Protein AF-X6NTK0-F1 (afdb_monomer)

Secondary structure (DSSP, 8-state):
-EEEEE--SS-SSGGGSEEEEE--SS--HHHHHHHHHHHHTTTSTTTT-TTSS-------HHHHHHHHH-TT------SHHHHHHHHSTT------------------

Sequence (108 aa):
MVRVFVDDGKRLKKSECEWKDIQLKQLDFEELRHKIKQEFRDTIPNIMDDSLNLRWTLVRFRDAASLLEERGKAGEIHSTESLEEETQDSSDESDSEEQRHRNSWQKA

Mean predicted aligned error: 14.32 Å

Foldseek 3Di:
DDKDWDDPPPDDDSVPTDIDDFDAPDLFPVSVLVRCCVVCCVVDPCVPPPVDPDDDFDADPVCVVVCVVPVDDDDGPDGSVSSVVVVVVDDDPPDDDDDDDDDDDDDD

Structure (mmCIF, N/CA/C/O backbone):
data_AF-X6NTK0-F1
#
_entry.id   AF-X6NTK0-F1
#
loop_
_atom_site.group_PDB
_atom_site.id
_atom_site.type_symbol
_atom_site.label_atom_id
_atom_site.label_alt_id
_atom_site.label_comp_id
_atom_site.label_asym_id
_atom_site.label_entity_id
_atom_site.label_seq_id
_atom_site.pdbx_PDB_ins_code
_atom_site.Cartn_x
_atom_site.Cartn_y
_atom_site.Cartn_z
_atom_site.occupancy
_atom_site.B_iso_or_equiv
_atom_site.auth_seq_id
_atom_site.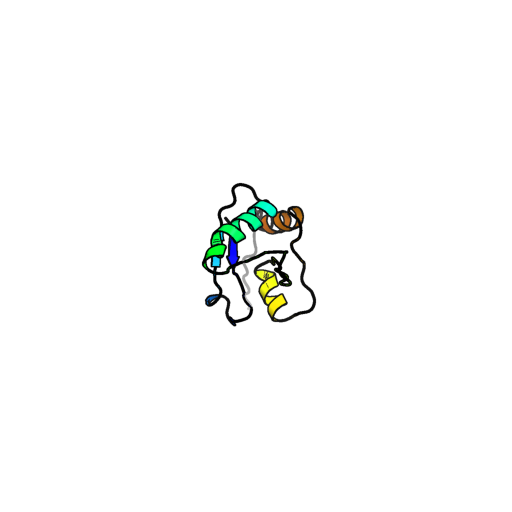auth_comp_id
_atom_site.auth_asym_id
_atom_site.auth_atom_id
_atom_site.pdbx_PDB_model_num
ATOM 1 N N . MET A 1 1 ? -10.593 7.592 2.835 1.00 81.06 1 MET A N 1
ATOM 2 C CA . MET A 1 1 ? -10.406 6.522 1.825 1.00 81.06 1 MET A CA 1
ATOM 3 C C . MET A 1 1 ? -8.980 6.628 1.322 1.00 81.06 1 MET A C 1
ATOM 5 O O . MET A 1 1 ? -8.559 7.744 1.058 1.00 81.06 1 MET A O 1
ATOM 9 N N . VAL A 1 2 ? -8.245 5.521 1.237 1.00 84.69 2 VAL A N 1
ATOM 10 C CA . VAL A 1 2 ? -6.821 5.495 0.865 1.00 84.69 2 VAL A CA 1
ATOM 11 C C . VAL A 1 2 ? -6.629 4.532 -0.301 1.00 84.69 2 VAL A C 1
ATOM 13 O O . VAL A 1 2 ? -7.042 3.379 -0.212 1.00 84.69 2 VAL A O 1
ATOM 16 N N . ARG A 1 3 ? -6.004 4.986 -1.391 1.00 86.69 3 ARG A N 1
ATOM 17 C CA . ARG A 1 3 ? -5.669 4.120 -2.529 1.00 86.69 3 ARG A CA 1
ATOM 18 C C . ARG A 1 3 ? -4.320 3.455 -2.300 1.00 86.69 3 ARG A C 1
ATOM 20 O O . ARG A 1 3 ? -3.308 4.145 -2.208 1.00 86.69 3 ARG A O 1
ATOM 27 N N . VAL A 1 4 ? -4.303 2.128 -2.261 1.00 88.00 4 VAL A N 1
ATOM 28 C CA . VAL A 1 4 ? -3.091 1.330 -2.059 1.00 88.00 4 VAL A CA 1
ATOM 29 C C . VAL A 1 4 ? -2.717 0.643 -3.361 1.00 88.00 4 VAL A C 1
ATOM 31 O O . VAL A 1 4 ? -3.548 -0.029 -3.967 1.00 88.00 4 VAL A O 1
ATOM 34 N N . PHE A 1 5 ? -1.461 0.811 -3.768 1.00 87.62 5 PHE A N 1
ATOM 35 C CA . PHE A 1 5 ? -0.839 0.085 -4.871 1.00 87.62 5 PHE A CA 1
ATOM 36 C C . PHE A 1 5 ? 0.125 -0.939 -4.280 1.00 87.62 5 PHE A C 1
ATOM 38 O O . PHE A 1 5 ? 0.857 -0.614 -3.345 1.00 87.62 5 PHE A O 1
ATOM 45 N N . VAL A 1 6 ? 0.137 -2.152 -4.824 1.00 87.31 6 VAL A N 1
ATOM 46 C CA . VAL A 1 6 ? 1.074 -3.200 -4.422 1.00 87.31 6 VAL A CA 1
ATOM 47 C C . VAL A 1 6 ? 2.031 -3.481 -5.569 1.00 87.31 6 VAL A C 1
ATOM 49 O O . VAL A 1 6 ? 1.614 -3.826 -6.677 1.00 87.31 6 VAL A O 1
ATOM 52 N N . ASP A 1 7 ? 3.318 -3.333 -5.277 1.00 81.75 7 ASP A N 1
ATOM 53 C CA . ASP A 1 7 ? 4.410 -3.712 -6.160 1.00 81.75 7 ASP A CA 1
ATOM 54 C C . ASP A 1 7 ? 5.056 -5.002 -5.638 1.00 81.75 7 ASP A C 1
ATOM 56 O O . ASP A 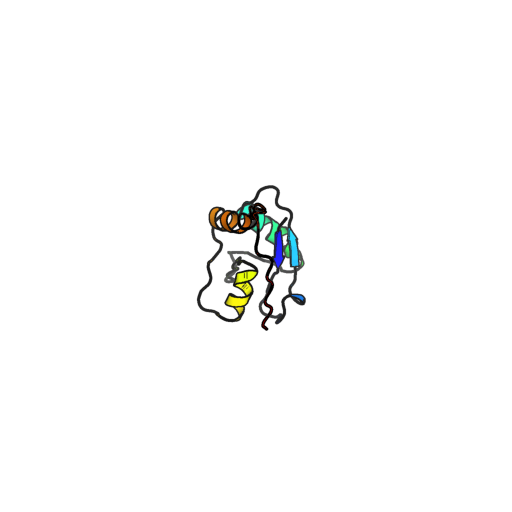1 7 ? 5.547 -5.053 -4.511 1.00 81.75 7 ASP A O 1
ATOM 60 N N . ASP A 1 8 ? 5.013 -6.062 -6.449 1.00 75.88 8 ASP A N 1
ATOM 61 C CA . ASP A 1 8 ? 5.663 -7.347 -6.171 1.00 75.88 8 ASP A CA 1
ATOM 62 C C . ASP A 1 8 ? 7.043 -7.468 -6.846 1.00 75.88 8 ASP A C 1
ATOM 64 O O . ASP A 1 8 ? 7.635 -8.550 -6.870 1.00 75.88 8 ASP A O 1
ATOM 68 N N . GLY A 1 9 ? 7.552 -6.369 -7.416 1.00 73.38 9 GLY A N 1
ATOM 69 C CA . GLY A 1 9 ? 8.838 -6.272 -8.101 1.00 73.38 9 GLY A CA 1
ATOM 70 C C . GLY A 1 9 ? 8.851 -6.872 -9.508 1.00 73.38 9 GLY A C 1
ATOM 71 O O . GLY A 1 9 ? 9.897 -6.874 -10.157 1.00 73.38 9 GLY A O 1
ATOM 72 N N . LYS A 1 10 ? 7.722 -7.402 -9.999 1.00 75.31 10 LYS A N 1
ATOM 73 C CA . LYS A 1 10 ? 7.626 -7.973 -11.355 1.00 75.31 10 LYS A CA 1
ATOM 74 C C . LYS A 1 10 ? 7.137 -6.973 -12.391 1.00 75.31 10 LYS A C 1
ATOM 76 O O . LYS A 1 10 ? 7.316 -7.207 -13.586 1.00 75.31 10 LYS A O 1
ATOM 81 N N . ARG A 1 11 ? 6.460 -5.911 -11.955 1.00 73.62 11 ARG A N 1
ATOM 82 C CA . ARG A 1 11 ? 5.782 -4.954 -12.833 1.00 73.62 11 ARG A CA 1
ATOM 83 C C . ARG A 1 11 ? 6.631 -3.693 -12.947 1.00 73.62 11 ARG A C 1
ATOM 85 O O . ARG A 1 11 ? 7.241 -3.262 -11.978 1.00 73.62 11 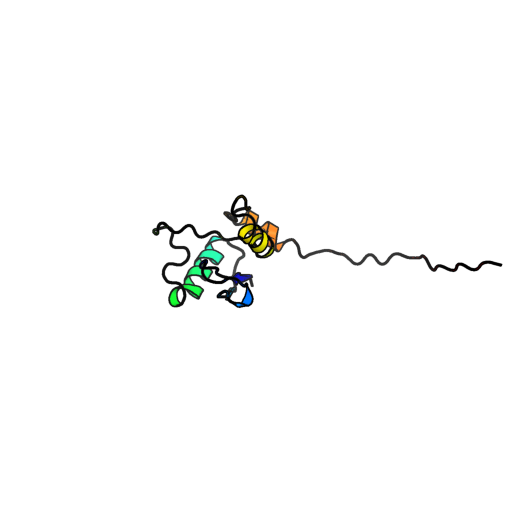ARG A O 1
ATOM 92 N N . LEU A 1 12 ? 6.700 -3.124 -14.150 1.00 68.19 12 LEU A N 1
ATOM 93 C CA . LEU A 1 12 ? 7.563 -1.967 -14.427 1.00 68.19 12 LEU A CA 1
ATOM 94 C C . LEU A 1 12 ? 6.790 -0.647 -14.379 1.00 68.19 12 LEU A C 1
ATOM 96 O O . LEU A 1 12 ? 7.394 0.420 -14.295 1.00 68.19 12 LEU A O 1
ATOM 100 N N . LYS A 1 13 ? 5.455 -0.699 -14.474 1.00 69.56 13 LYS A N 1
ATOM 101 C CA . LYS A 1 13 ? 4.601 0.492 -14.520 1.00 69.56 13 LYS A CA 1
ATOM 102 C C . LYS A 1 13 ? 3.520 0.455 -13.451 1.00 69.56 13 LYS A C 1
ATOM 104 O O . LYS A 1 13 ? 2.884 -0.566 -13.223 1.00 69.56 13 LYS A O 1
ATOM 109 N N . LYS A 1 14 ? 3.189 1.630 -12.913 1.00 67.06 14 LYS A N 1
ATOM 110 C CA . LYS A 1 14 ? 2.087 1.819 -11.954 1.00 67.06 14 LYS A CA 1
ATOM 111 C C . LYS A 1 14 ? 0.744 1.279 -12.450 1.00 67.06 14 LYS A C 1
ATOM 113 O O . LYS A 1 14 ? 0.003 0.690 -11.676 1.00 67.06 14 LYS A O 1
ATOM 118 N N . SER A 1 15 ? 0.410 1.511 -13.721 1.00 72.81 15 SER A N 1
ATOM 119 C CA . SER A 1 15 ? -0.843 1.026 -14.321 1.00 72.81 15 SER A CA 1
ATOM 120 C C . SER A 1 15 ? -0.930 -0.494 -14.350 1.00 72.81 15 SER A C 1
ATOM 122 O O . SER A 1 15 ? -2.012 -1.043 -14.519 1.00 72.81 15 SER A O 1
ATOM 124 N N . GLU A 1 16 ? 0.220 -1.154 -14.241 1.00 75.38 16 GLU A N 1
ATOM 125 C CA . GLU A 1 16 ? 0.305 -2.593 -14.172 1.00 75.38 16 GLU A CA 1
ATOM 126 C C . GLU A 1 16 ? 0.183 -3.065 -12.728 1.00 75.38 16 GLU A C 1
ATOM 128 O O . GLU A 1 16 ? -0.219 -4.193 -12.574 1.00 75.38 16 GLU A O 1
ATOM 133 N N . CYS A 1 17 ? 0.456 -2.280 -11.680 1.00 82.56 17 CYS A N 1
ATOM 134 C CA . CYS A 1 17 ? 0.345 -2.719 -10.279 1.00 82.56 17 CYS A CA 1
ATOM 135 C C . CYS A 1 17 ? -1.089 -3.091 -9.868 1.00 82.56 17 CYS A C 1
ATOM 137 O O . CYS A 1 17 ? -2.055 -2.449 -10.284 1.00 82.56 17 CYS A O 1
ATOM 139 N N . GLU A 1 18 ? -1.220 -4.091 -8.990 1.00 87.31 18 GLU A N 1
ATOM 140 C CA . GLU A 1 18 ? -2.489 -4.346 -8.299 1.00 87.31 18 GLU A CA 1
ATOM 141 C C . GLU A 1 18 ? -2.796 -3.160 -7.388 1.00 87.31 18 GLU A C 1
ATOM 143 O O . GLU A 1 18 ? -1.913 -2.661 -6.686 1.00 87.31 18 GLU A O 1
ATOM 148 N N . TRP A 1 19 ? -4.043 -2.702 -7.376 1.00 89.75 19 TRP A N 1
ATOM 149 C CA . TRP A 1 19 ? -4.440 -1.597 -6.516 1.00 89.75 19 TRP A CA 1
ATOM 150 C C . TRP A 1 19 ? -5.874 -1.740 -6.035 1.00 89.75 19 TRP A C 1
ATOM 152 O O . TRP A 1 19 ? -6.717 -2.338 -6.705 1.00 89.75 19 TRP A O 1
ATOM 162 N N . LYS A 1 20 ? -6.144 -1.169 -4.862 1.00 91.50 20 LYS A N 1
ATOM 163 C CA . LYS A 1 20 ? -7.478 -1.105 -4.266 1.00 91.50 20 LYS A CA 1
ATOM 164 C C . LYS A 1 20 ? -7.664 0.191 -3.491 1.00 91.50 20 LYS A C 1
ATOM 166 O O . LYS A 1 20 ? -6.718 0.726 -2.912 1.00 91.50 20 LYS A O 1
ATOM 171 N N . ASP A 1 21 ? -8.905 0.661 -3.456 1.00 90.75 21 ASP A N 1
ATOM 172 C CA . ASP A 1 21 ? -9.326 1.743 -2.572 1.00 90.75 21 ASP A CA 1
ATOM 173 C C . ASP A 1 21 ? -9.787 1.144 -1.239 1.00 90.75 21 ASP A C 1
ATOM 175 O O . ASP A 1 21 ? -10.748 0.381 -1.182 1.00 90.75 21 ASP A O 1
ATOM 179 N N . ILE A 1 22 ? -9.079 1.478 -0.162 1.00 91.12 22 ILE A N 1
ATOM 180 C CA . ILE A 1 22 ? -9.352 0.997 1.189 1.00 91.12 22 ILE A CA 1
ATOM 181 C C . ILE A 1 22 ? -10.095 2.078 1.967 1.00 91.12 22 ILE A C 1
ATOM 183 O O . ILE A 1 22 ? -9.643 3.220 2.113 1.00 91.12 22 ILE A O 1
ATOM 187 N N . GLN A 1 23 ? -11.253 1.708 2.502 1.00 88.75 23 GLN A N 1
ATOM 188 C CA . GLN A 1 23 ? -12.010 2.562 3.402 1.00 88.75 23 GLN A CA 1
ATOM 189 C C . GLN A 1 23 ? -11.636 2.236 4.849 1.00 88.75 23 GLN A C 1
ATOM 191 O O . GLN A 1 23 ? -11.931 1.151 5.352 1.00 88.75 23 GLN A O 1
ATOM 196 N N . LEU A 1 24 ? -10.969 3.188 5.495 1.00 84.88 24 LEU A N 1
ATOM 197 C CA . LEU A 1 24 ? -10.637 3.132 6.914 1.00 84.88 24 LEU A CA 1
ATOM 198 C C . LEU A 1 24 ? -11.736 3.818 7.718 1.00 84.88 24 LEU A C 1
ATOM 200 O O . LEU A 1 24 ? -12.286 4.829 7.266 1.00 84.88 24 LEU A O 1
ATOM 204 N N . LYS A 1 25 ? -12.063 3.266 8.887 1.00 84.19 25 LYS A N 1
ATOM 205 C CA . LYS A 1 25 ? -12.975 3.918 9.832 1.00 84.19 25 LYS A CA 1
ATOM 206 C C . LYS A 1 25 ? -12.238 4.964 10.658 1.00 84.19 25 LYS A C 1
ATOM 208 O O . LYS A 1 25 ? -12.824 5.999 10.962 1.00 84.19 25 LYS A O 1
ATOM 213 N N . GLN A 1 26 ? -10.980 4.697 10.990 1.00 81.00 26 GLN A N 1
ATOM 214 C CA . GLN A 1 26 ? -10.070 5.612 11.664 1.00 81.00 26 GLN A CA 1
ATOM 215 C C . GLN A 1 26 ? -8.742 5.650 10.907 1.00 81.00 26 GLN A C 1
ATOM 217 O O . GLN A 1 26 ? -8.365 4.694 10.231 1.00 81.00 26 GLN A O 1
ATOM 222 N N . LEU A 1 27 ? -8.045 6.784 10.956 1.00 79.31 27 LEU A N 1
ATOM 223 C CA . LEU A 1 27 ? -6.764 6.930 10.273 1.00 79.31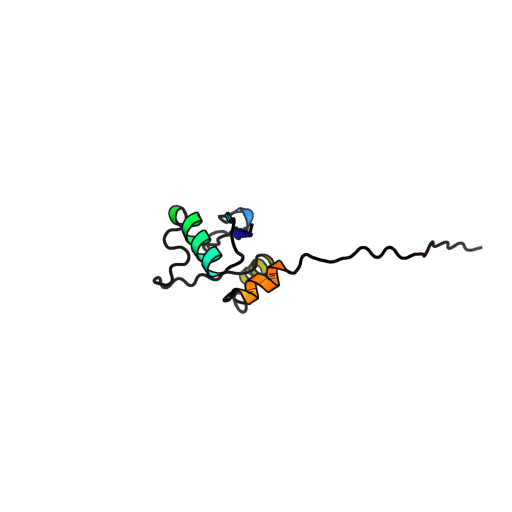 27 LEU A CA 1
ATOM 224 C C . LEU A 1 27 ? -5.644 6.301 11.114 1.00 79.31 27 LEU A C 1
ATOM 226 O O . LEU A 1 27 ? -4.804 6.996 11.666 1.00 79.31 27 LEU A O 1
ATOM 230 N N . ASP A 1 28 ? -5.675 4.979 11.241 1.00 85.75 28 ASP A N 1
ATOM 231 C CA . ASP A 1 28 ? -4.737 4.215 12.056 1.00 85.75 28 ASP A CA 1
ATOM 232 C C . ASP A 1 28 ? -3.878 3.275 11.199 1.00 85.75 28 ASP A C 1
ATOM 234 O O . ASP A 1 28 ? -4.355 2.644 10.247 1.00 85.75 28 ASP A O 1
ATOM 238 N N . PHE A 1 29 ? -2.590 3.184 11.538 1.00 84.31 29 PHE A N 1
ATOM 239 C CA . PHE A 1 29 ? -1.637 2.372 10.790 1.00 84.31 29 PHE A CA 1
ATOM 240 C C . PHE A 1 29 ? -1.915 0.870 10.929 1.00 84.31 29 PHE A C 1
ATOM 24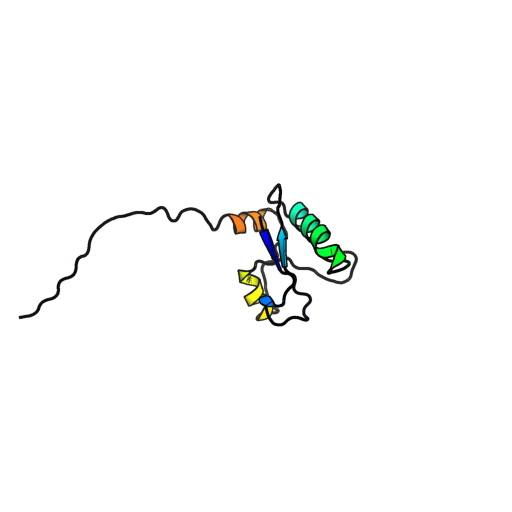2 O O . PHE A 1 29 ? -1.815 0.136 9.938 1.00 84.31 29 PHE A O 1
ATOM 249 N N . GLU A 1 30 ? -2.304 0.394 12.117 1.00 87.88 30 GLU A N 1
ATOM 250 C CA . GLU A 1 30 ? -2.668 -1.012 12.299 1.00 87.88 30 GLU A CA 1
ATOM 251 C C . GLU A 1 30 ? -3.967 -1.347 11.563 1.00 87.88 30 GLU A C 1
ATOM 253 O O . GLU A 1 30 ? -4.039 -2.394 10.910 1.00 87.88 30 GLU A O 1
ATOM 258 N N . GLU A 1 31 ? -4.961 -0.452 11.585 1.00 88.62 31 GLU A N 1
ATOM 259 C CA . GLU A 1 31 ? -6.195 -0.612 10.810 1.00 88.62 31 GLU A CA 1
ATOM 260 C C . GLU A 1 31 ? -5.890 -0.687 9.308 1.00 88.62 31 GLU A C 1
ATOM 262 O O . GLU A 1 31 ? -6.353 -1.609 8.630 1.00 88.62 31 GLU A O 1
ATOM 267 N N . LEU A 1 32 ? -5.066 0.227 8.783 1.00 88.81 32 LEU A N 1
ATOM 268 C CA . LEU A 1 32 ? -4.653 0.220 7.380 1.00 88.81 32 LEU A CA 1
ATOM 269 C C . LEU A 1 32 ? -3.936 -1.080 7.015 1.00 88.81 32 LEU A C 1
ATOM 271 O O . LEU A 1 32 ? -4.297 -1.731 6.033 1.00 88.81 32 LEU A O 1
ATOM 275 N N . ARG A 1 33 ? -2.969 -1.506 7.828 1.00 89.12 33 ARG A N 1
ATOM 276 C CA . ARG A 1 33 ? -2.233 -2.756 7.626 1.00 89.12 33 ARG A CA 1
ATOM 277 C C . ARG A 1 33 ? -3.158 -3.971 7.653 1.00 89.12 33 ARG A C 1
ATOM 279 O O . ARG A 1 33 ? -3.051 -4.852 6.798 1.00 89.12 33 ARG A O 1
ATOM 286 N N . HIS A 1 34 ? -4.086 -4.023 8.603 1.00 90.19 34 HIS A N 1
ATOM 287 C CA . HIS A 1 34 ? -5.073 -5.092 8.698 1.00 90.19 34 HIS A CA 1
ATOM 288 C C . HIS A 1 34 ? -5.983 -5.128 7.465 1.00 90.19 34 HIS A C 1
ATOM 290 O O . HIS A 1 34 ? -6.230 -6.196 6.903 1.00 90.19 34 HIS A O 1
ATOM 296 N N . LYS A 1 35 ? -6.440 -3.963 7.001 1.00 91.88 35 LYS A N 1
ATOM 297 C CA . LYS A 1 35 ? -7.282 -3.839 5.809 1.00 91.88 35 LYS A CA 1
ATOM 298 C C . LYS A 1 35 ? -6.553 -4.225 4.529 1.00 91.88 35 LYS A C 1
ATOM 300 O O . LYS A 1 35 ? -7.130 -4.945 3.721 1.00 91.88 35 LYS A O 1
ATOM 305 N N . ILE A 1 36 ? -5.288 -3.834 4.366 1.00 91.12 36 ILE A N 1
ATOM 306 C CA . ILE A 1 36 ? -4.453 -4.274 3.237 1.00 91.12 36 ILE A CA 1
ATOM 307 C C . ILE A 1 36 ? -4.357 -5.800 3.227 1.00 91.12 36 ILE A C 1
ATOM 309 O O . ILE A 1 36 ? -4.605 -6.421 2.195 1.00 91.12 36 ILE A O 1
ATOM 313 N N . LYS A 1 37 ? -4.078 -6.420 4.382 1.00 91.06 37 LYS A N 1
ATOM 314 C CA . LYS A 1 37 ? -4.054 -7.884 4.495 1.00 91.06 37 LYS A CA 1
ATOM 315 C C . LYS A 1 37 ? -5.373 -8.502 4.053 1.00 91.06 37 LYS A C 1
ATOM 317 O O . LYS A 1 37 ? -5.352 -9.401 3.228 1.00 91.06 37 LYS A O 1
ATOM 322 N N . GLN A 1 38 ? -6.504 -8.025 4.568 1.00 91.62 38 GLN A N 1
ATOM 323 C CA . GLN A 1 38 ? -7.820 -8.566 4.212 1.00 91.62 38 GLN A CA 1
ATOM 324 C C . GLN A 1 38 ? -8.122 -8.437 2.717 1.00 91.62 38 GLN A C 1
ATOM 326 O O . GLN A 1 38 ? -8.548 -9.405 2.096 1.00 91.62 38 GLN A O 1
ATOM 331 N N . GLU A 1 39 ? -7.880 -7.262 2.144 1.00 92.12 39 GLU A N 1
ATOM 332 C CA . GLU A 1 39 ? -8.249 -6.957 0.765 1.00 92.12 39 GLU A CA 1
ATOM 333 C C . GLU A 1 39 ? -7.361 -7.656 -0.267 1.00 92.12 39 GLU A C 1
ATOM 335 O O . GLU A 1 39 ? -7.839 -8.019 -1.341 1.00 92.12 39 GLU A O 1
ATOM 340 N N . PHE A 1 40 ? -6.077 -7.846 0.030 1.00 90.06 40 PHE A N 1
ATOM 341 C CA . PHE A 1 40 ? -5.125 -8.414 -0.924 1.00 90.06 40 PHE A CA 1
ATOM 342 C C . PHE A 1 40 ? -4.786 -9.883 -0.660 1.00 90.06 40 PHE A C 1
ATOM 344 O O . PHE A 1 40 ? -4.105 -10.475 -1.490 1.00 90.06 40 PHE A O 1
ATOM 351 N N . ARG A 1 41 ? -5.267 -10.498 0.432 1.00 89.38 41 ARG A N 1
ATOM 352 C CA . ARG A 1 41 ? -4.942 -11.890 0.807 1.00 89.38 41 ARG A CA 1
ATOM 353 C C . ARG A 1 41 ? -5.164 -12.900 -0.315 1.00 89.38 41 ARG A C 1
ATOM 355 O O . ARG A 1 41 ? -4.354 -13.811 -0.466 1.00 89.38 41 ARG A O 1
ATOM 362 N N . ASP A 1 42 ? -6.254 -12.753 -1.060 1.00 87.06 42 ASP A N 1
ATOM 363 C CA . ASP A 1 42 ? -6.635 -13.716 -2.097 1.00 87.06 42 ASP A CA 1
ATOM 364 C C . ASP A 1 42 ? -5.757 -13.588 -3.350 1.00 87.06 42 ASP A C 1
ATOM 366 O O . ASP A 1 42 ? -5.481 -14.581 -4.021 1.00 87.06 42 ASP A O 1
ATOM 370 N N . THR A 1 43 ? -5.277 -12.377 -3.647 1.00 87.44 43 THR A N 1
ATOM 371 C CA . THR A 1 43 ? -4.441 -12.089 -4.823 1.00 87.44 43 THR A CA 1
ATOM 372 C C . THR A 1 43 ? -2.948 -12.233 -4.518 1.00 87.44 43 THR A C 1
ATOM 374 O O . THR A 1 43 ? -2.169 -12.655 -5.371 1.00 87.44 43 THR A O 1
ATOM 377 N N . ILE A 1 44 ? -2.537 -11.873 -3.301 1.00 86.06 44 ILE A N 1
ATOM 378 C CA . ILE A 1 44 ? -1.153 -11.849 -2.826 1.00 86.06 44 ILE A CA 1
ATOM 379 C C . ILE A 1 44 ? -1.118 -12.593 -1.482 1.00 86.06 44 ILE A C 1
ATOM 381 O O . ILE A 1 44 ? -1.251 -11.981 -0.415 1.00 86.06 44 ILE A O 1
ATOM 385 N N . PRO A 1 45 ? -0.974 -13.930 -1.509 1.00 83.19 45 PRO A N 1
ATOM 386 C CA . PRO A 1 45 ? -0.934 -14.717 -0.288 1.00 83.19 45 PRO A CA 1
ATOM 387 C C . PRO A 1 45 ? 0.252 -14.286 0.582 1.00 83.19 45 PRO A C 1
ATOM 389 O O . PRO A 1 45 ? 1.359 -14.069 0.090 1.00 83.19 45 PRO A O 1
ATOM 392 N N . ASN A 1 46 ? 0.009 -14.182 1.890 1.00 83.94 46 ASN A N 1
ATOM 393 C CA . ASN A 1 46 ? 0.985 -13.754 2.901 1.00 83.94 46 ASN A CA 1
ATOM 394 C C . ASN A 1 46 ? 1.497 -12.305 2.735 1.00 83.94 46 ASN A C 1
ATOM 396 O O . ASN A 1 46 ? 2.599 -11.968 3.176 1.00 83.94 46 ASN A O 1
ATOM 400 N N . ILE A 1 47 ? 0.705 -11.426 2.111 1.00 85.31 47 ILE A N 1
ATOM 401 C CA . ILE A 1 47 ? 1.004 -9.991 2.065 1.00 85.31 47 ILE A CA 1
ATOM 402 C C . ILE A 1 47 ? 1.164 -9.417 3.483 1.00 85.31 47 ILE A C 1
ATOM 404 O O . ILE A 1 47 ? 0.354 -9.679 4.376 1.00 85.31 47 ILE A O 1
ATOM 408 N N . MET A 1 48 ? 2.220 -8.626 3.699 1.00 82.19 48 MET A N 1
ATOM 409 C CA . MET A 1 48 ? 2.562 -8.030 4.999 1.00 82.19 48 MET A CA 1
ATOM 410 C C . MET A 1 48 ? 2.704 -9.037 6.154 1.00 82.19 48 MET A C 1
ATOM 412 O O . M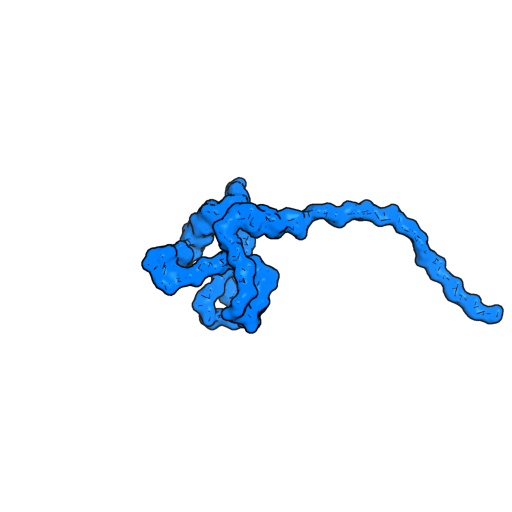ET A 1 48 ? 2.479 -8.678 7.316 1.00 82.19 48 MET A O 1
ATOM 416 N N . ASP A 1 49 ? 3.020 -10.295 5.859 1.00 82.44 49 ASP A N 1
ATOM 417 C CA . ASP A 1 49 ? 3.310 -11.306 6.871 1.00 82.44 49 ASP A CA 1
ATOM 418 C C . ASP A 1 49 ? 4.759 -11.178 7.362 1.00 82.44 49 ASP A C 1
ATOM 420 O O . ASP A 1 49 ? 5.698 -11.459 6.618 1.00 82.44 49 ASP A O 1
ATOM 424 N N . ASP A 1 50 ? 4.927 -10.760 8.619 1.00 74.50 50 ASP A N 1
ATOM 425 C CA . ASP A 1 50 ? 6.244 -10.565 9.246 1.00 74.50 50 ASP A CA 1
ATOM 426 C C . ASP A 1 50 ? 6.941 -11.894 9.570 1.00 74.50 50 ASP A C 1
ATOM 428 O O . ASP A 1 50 ? 8.124 -11.907 9.900 1.00 74.50 50 ASP A O 1
ATOM 432 N N . SER A 1 51 ? 6.215 -13.018 9.515 1.00 72.50 51 SER A N 1
ATOM 433 C CA . SER A 1 51 ? 6.789 -14.345 9.759 1.00 72.50 51 SER A CA 1
ATOM 434 C C . SER A 1 51 ? 7.608 -14.866 8.576 1.00 72.50 51 SER A C 1
ATOM 436 O O . SER A 1 51 ? 8.384 -15.813 8.721 1.00 72.50 51 SER A O 1
ATOM 438 N N . LEU A 1 52 ? 7.462 -14.242 7.406 1.00 68.75 52 LEU A N 1
ATOM 439 C CA . LEU A 1 52 ? 8.260 -14.533 6.226 1.00 68.75 52 LEU A CA 1
ATOM 440 C C . LEU A 1 52 ? 9.475 -13.602 6.183 1.00 68.7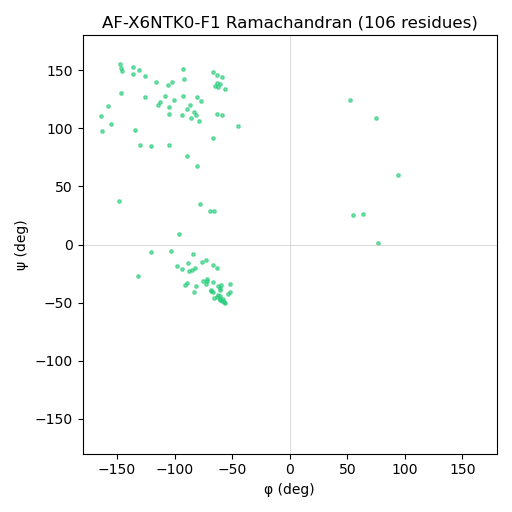5 52 LEU A C 1
ATOM 442 O O . LEU A 1 52 ? 9.404 -12.447 6.588 1.00 68.75 52 LEU A O 1
ATOM 446 N N . ASN A 1 53 ? 10.582 -14.057 5.589 1.00 66.81 53 ASN A N 1
ATOM 447 C CA . ASN A 1 53 ? 11.767 -13.222 5.320 1.00 66.81 53 ASN A CA 1
ATOM 448 C C . ASN A 1 53 ? 11.518 -12.149 4.226 1.00 66.81 53 ASN A C 1
ATOM 450 O O . ASN A 1 53 ? 12.429 -11.779 3.486 1.00 66.81 53 ASN A O 1
ATOM 454 N N . LEU A 1 54 ? 10.277 -11.679 4.082 1.00 66.62 54 LEU A N 1
ATOM 455 C CA . LEU A 1 54 ? 9.836 -10.650 3.151 1.00 66.62 54 LEU A CA 1
ATOM 456 C C . LEU A 1 54 ? 9.596 -9.360 3.941 1.00 66.62 54 LEU A C 1
ATOM 458 O O . LEU A 1 54 ? 8.663 -9.278 4.735 1.00 66.62 54 LEU A O 1
ATOM 462 N N . ARG A 1 55 ? 10.422 -8.333 3.711 1.00 71.06 55 ARG A N 1
ATOM 463 C CA . ARG A 1 55 ? 10.158 -6.987 4.241 1.00 71.06 55 ARG A CA 1
ATOM 464 C C . ARG A 1 55 ? 9.191 -6.264 3.315 1.00 71.06 55 ARG A C 1
ATOM 466 O O . ARG A 1 55 ? 9.538 -5.953 2.180 1.00 71.06 55 ARG A O 1
ATOM 473 N N . TRP A 1 56 ? 7.997 -5.990 3.826 1.00 75.81 56 TRP A N 1
ATOM 474 C CA . TRP A 1 56 ? 7.028 -5.110 3.187 1.00 75.81 56 TRP A CA 1
ATOM 475 C C . TRP A 1 56 ? 7.214 -3.699 3.732 1.00 75.81 56 TRP A C 1
ATOM 477 O O . TRP A 1 56 ? 7.185 -3.506 4.945 1.00 75.81 56 TRP A O 1
ATOM 487 N N . THR A 1 57 ? 7.370 -2.721 2.846 1.00 78.62 57 THR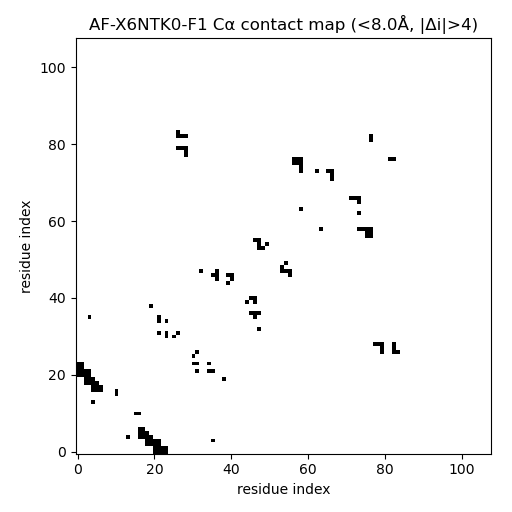 A N 1
ATOM 488 C CA . THR A 1 57 ? 7.496 -1.313 3.234 1.00 78.62 57 THR A CA 1
ATOM 489 C C . THR A 1 57 ? 6.290 -0.556 2.701 1.00 78.62 57 THR A C 1
ATOM 491 O O . THR A 1 57 ? 6.063 -0.533 1.491 1.00 78.62 57 THR A O 1
ATOM 494 N N . LEU A 1 58 ? 5.511 0.062 3.593 1.00 81.38 58 LEU A N 1
ATOM 495 C CA . LEU A 1 58 ? 4.517 1.044 3.172 1.00 81.38 58 LEU A CA 1
ATOM 496 C C . LEU A 1 58 ? 5.212 2.370 2.929 1.00 81.38 58 LEU A C 1
ATOM 498 O O . LEU A 1 58 ? 5.921 2.888 3.790 1.00 81.38 58 LEU A O 1
ATOM 502 N N . VAL A 1 59 ? 4.986 2.906 1.740 1.00 77.88 59 VAL A N 1
ATOM 503 C CA . VAL A 1 59 ? 5.617 4.135 1.285 1.00 77.88 59 VAL A CA 1
ATOM 504 C C . VAL A 1 59 ? 4.578 5.001 0.608 1.00 77.88 59 VAL A C 1
ATOM 506 O O . VAL A 1 59 ? 3.577 4.519 0.068 1.00 77.88 59 VAL A O 1
ATOM 509 N N . ARG A 1 60 ? 4.819 6.304 0.645 1.00 77.88 60 ARG A N 1
ATOM 510 C CA . ARG A 1 60 ? 3.950 7.281 0.002 1.00 77.88 60 ARG A CA 1
ATOM 511 C C . ARG A 1 60 ? 4.018 7.114 -1.502 1.00 77.88 60 ARG A C 1
ATOM 513 O O . ARG A 1 60 ? 5.074 6.814 -2.050 1.00 77.88 60 ARG A O 1
ATOM 520 N N . PHE A 1 61 ? 2.918 7.405 -2.193 1.00 69.81 61 PHE A N 1
ATOM 521 C CA . PHE A 1 61 ? 2.908 7.304 -3.651 1.00 69.81 61 PHE A CA 1
ATOM 522 C C . PHE A 1 61 ? 3.943 8.239 -4.309 1.00 69.81 61 PHE A C 1
ATOM 524 O O . PHE A 1 61 ? 4.614 7.831 -5.254 1.00 69.81 61 PHE A O 1
ATOM 531 N N . ARG A 1 62 ? 4.110 9.465 -3.786 1.00 69.19 62 ARG A N 1
ATOM 532 C CA . ARG A 1 62 ? 5.123 10.425 -4.266 1.00 69.19 62 ARG A CA 1
ATOM 533 C C . ARG A 1 62 ? 6.557 9.916 -4.093 1.00 69.19 62 ARG A C 1
ATOM 535 O O . ARG A 1 62 ? 7.381 10.114 -4.977 1.00 69.19 62 ARG A O 1
ATOM 542 N N . ASP A 1 63 ? 6.812 9.187 -3.012 1.00 67.06 63 ASP A N 1
ATOM 543 C CA . ASP A 1 63 ? 8.133 8.638 -2.698 1.00 67.06 63 ASP A CA 1
ATOM 544 C C . ASP A 1 63 ? 8.398 7.299 -3.376 1.00 67.06 63 ASP A C 1
ATOM 546 O O . ASP A 1 63 ? 9.550 6.912 -3.543 1.00 67.06 63 ASP A O 1
ATOM 550 N N . ALA A 1 64 ? 7.348 6.577 -3.774 1.00 66.50 64 ALA A N 1
ATOM 551 C CA . ALA A 1 64 ? 7.480 5.306 -4.470 1.00 66.50 64 ALA A CA 1
ATOM 552 C C . ALA A 1 64 ? 8.250 5.472 -5.790 1.00 66.50 64 ALA A C 1
ATOM 554 O O . ALA A 1 64 ? 9.037 4.604 -6.149 1.00 66.50 64 ALA A O 1
ATOM 555 N N . ALA A 1 65 ? 8.078 6.605 -6.483 1.00 61.44 65 ALA A N 1
ATOM 556 C CA . ALA A 1 65 ? 8.854 6.929 -7.681 1.00 61.44 65 ALA A CA 1
ATOM 557 C C . ALA A 1 65 ? 10.353 7.080 -7.364 1.00 61.44 65 ALA A C 1
ATOM 559 O O . ALA A 1 65 ? 11.184 6.483 -8.045 1.00 61.44 65 ALA A O 1
ATOM 560 N N . SER A 1 66 ? 10.687 7.793 -6.284 1.00 52.38 66 SER A N 1
ATOM 561 C CA . SER A 1 66 ? 12.067 7.947 -5.814 1.00 52.38 66 SER A CA 1
ATOM 562 C C . SER A 1 66 ? 12.658 6.634 -5.305 1.00 52.38 66 SER A C 1
ATOM 564 O O . SER A 1 66 ? 13.833 6.398 -5.498 1.00 52.38 66 SER A O 1
ATOM 566 N N . LEU A 1 67 ? 11.865 5.738 -4.716 1.00 50.28 67 LEU A N 1
ATOM 567 C CA . LEU A 1 67 ? 12.299 4.406 -4.271 1.00 50.28 67 LEU A CA 1
ATOM 568 C C . LEU A 1 67 ? 12.574 3.418 -5.403 1.00 50.28 67 LEU A C 1
ATOM 570 O O . LEU A 1 67 ? 13.400 2.515 -5.253 1.00 50.28 67 LEU A O 1
ATOM 574 N N . LEU A 1 68 ? 11.866 3.577 -6.520 1.00 52.25 68 LEU A N 1
ATOM 575 C CA . LEU A 1 68 ? 12.108 2.814 -7.739 1.00 52.25 68 LEU A CA 1
ATOM 576 C C . LEU A 1 68 ? 13.414 3.259 -8.424 1.00 52.25 68 LEU A C 1
ATOM 578 O O . LEU A 1 68 ? 14.095 2.417 -9.008 1.00 52.25 68 LEU A O 1
ATOM 582 N N . GLU A 1 69 ? 13.799 4.538 -8.314 1.00 42.91 69 GLU A N 1
ATOM 583 C CA . GLU A 1 69 ? 15.077 5.067 -8.833 1.00 42.91 69 GLU A CA 1
ATOM 584 C C . GLU A 1 69 ? 16.242 4.975 -7.826 1.00 42.91 69 GLU A C 1
ATOM 586 O O . GLU A 1 69 ? 17.391 4.741 -8.202 1.00 42.91 69 GLU A O 1
ATOM 591 N N . GLU A 1 70 ? 15.958 5.102 -6.534 1.00 39.38 70 GLU A N 1
ATOM 592 C CA . GLU A 1 70 ? 16.906 5.188 -5.429 1.00 39.38 70 GLU A CA 1
ATOM 593 C C . GLU A 1 70 ? 16.648 4.030 -4.456 1.00 39.38 70 GLU A C 1
ATOM 595 O O . GLU A 1 70 ? 15.994 4.152 -3.422 1.00 39.38 70 GLU A O 1
ATOM 600 N N . ARG A 1 71 ? 17.228 2.865 -4.747 1.00 41.44 71 ARG A N 1
ATOM 601 C CA . ARG A 1 71 ? 17.246 1.687 -3.857 1.00 41.44 71 ARG A CA 1
ATOM 602 C C . ARG A 1 71 ? 18.058 1.912 -2.556 1.00 41.44 71 ARG A C 1
ATOM 604 O O . ARG A 1 71 ? 18.665 0.970 -2.049 1.00 41.44 71 ARG A O 1
ATOM 611 N N . GLY A 1 72 ? 18.147 3.149 -2.054 1.00 39.09 72 GLY A N 1
ATOM 612 C CA . GLY A 1 72 ? 19.133 3.590 -1.064 1.00 39.09 72 GLY A CA 1
ATOM 613 C C . GLY A 1 72 ? 18.618 4.380 0.143 1.00 39.09 72 GLY A C 1
ATOM 614 O O . GLY A 1 72 ? 19.258 4.301 1.189 1.00 39.09 72 GLY A O 1
ATOM 615 N N . LYS A 1 73 ? 17.498 5.111 0.073 1.00 42.62 73 LYS A N 1
ATOM 616 C CA . LYS A 1 73 ? 17.005 5.909 1.213 1.00 42.62 73 LYS A CA 1
ATOM 617 C C . LYS A 1 73 ? 15.545 6.307 1.002 1.00 42.62 73 LYS A C 1
ATOM 619 O O . LYS A 1 73 ? 15.265 7.166 0.182 1.00 42.62 73 LYS A O 1
ATOM 624 N N . ALA A 1 74 ? 14.612 5.755 1.770 1.00 51.91 74 ALA A N 1
ATOM 625 C CA . ALA A 1 74 ? 13.270 6.330 1.843 1.00 51.91 74 ALA A CA 1
ATOM 626 C C . ALA A 1 74 ? 12.753 6.378 3.266 1.00 51.91 74 ALA A C 1
ATOM 628 O O . ALA A 1 74 ? 13.068 5.505 4.076 1.00 51.91 74 ALA A O 1
ATOM 629 N N . GLY A 1 75 ? 11.962 7.419 3.533 1.00 55.66 75 GLY A N 1
ATOM 630 C CA . GLY A 1 75 ? 11.220 7.590 4.772 1.00 55.66 75 GLY A CA 1
ATOM 631 C C . GLY A 1 75 ? 10.207 6.462 4.926 1.00 55.66 75 GLY A C 1
ATOM 632 O O . GLY A 1 75 ? 9.268 6.334 4.146 1.00 55.66 75 GLY A O 1
ATOM 633 N N . GLU A 1 76 ? 10.453 5.610 5.911 1.00 59.06 76 GLU A N 1
ATOM 634 C CA . GLU A 1 76 ? 9.628 4.463 6.272 1.00 59.06 76 GLU A CA 1
ATOM 635 C C . GLU A 1 76 ? 8.395 4.969 7.038 1.00 59.06 76 GLU A C 1
ATOM 637 O O . GLU A 1 76 ? 8.544 5.652 8.052 1.00 59.06 76 GLU A O 1
ATOM 642 N N . ILE A 1 77 ? 7.175 4.663 6.577 1.00 61.34 77 ILE A N 1
ATOM 643 C CA . ILE A 1 77 ? 5.968 4.911 7.382 1.00 61.34 77 ILE A CA 1
ATOM 644 C C . ILE A 1 77 ? 5.876 3.775 8.399 1.00 61.34 77 ILE A C 1
ATOM 646 O O . ILE A 1 77 ? 5.573 2.636 8.041 1.00 61.34 77 ILE A O 1
ATOM 650 N N . HIS A 1 78 ? 6.171 4.082 9.658 1.00 71.12 78 HIS A N 1
ATOM 651 C CA . HIS A 1 78 ? 6.252 3.106 10.749 1.00 71.12 78 HIS A CA 1
ATOM 652 C C . HIS A 1 78 ? 5.272 3.399 11.894 1.00 71.12 78 HIS A C 1
ATOM 654 O O . HIS A 1 78 ? 5.132 2.572 12.793 1.00 71.12 78 HIS A O 1
ATOM 660 N N . SER A 1 79 ? 4.580 4.542 11.847 1.00 69.12 79 SER A N 1
ATOM 661 C CA . SER A 1 79 ? 3.764 5.058 12.947 1.00 69.12 79 SER A CA 1
ATOM 662 C C . SER A 1 79 ? 2.550 5.830 12.431 1.00 69.12 79 SER A C 1
ATOM 664 O O . SER A 1 79 ? 2.583 6.387 11.333 1.00 69.12 79 SER A O 1
ATOM 666 N N . THR A 1 80 ? 1.499 5.897 13.252 1.00 78.88 80 THR A N 1
ATOM 667 C CA . THR A 1 80 ? 0.273 6.664 12.975 1.00 78.88 80 THR A CA 1
ATOM 668 C C . THR A 1 80 ? 0.552 8.161 12.800 1.00 78.88 80 THR A C 1
ATOM 670 O O . THR A 1 80 ? 0.021 8.755 11.874 1.00 78.88 80 THR A O 1
ATOM 673 N N . GLU A 1 81 ? 1.478 8.744 13.568 1.00 74.69 81 GLU A N 1
ATOM 674 C CA . GLU A 1 81 ? 1.893 10.154 13.422 1.00 74.69 81 GLU A CA 1
ATOM 675 C C . GLU A 1 81 ? 2.408 10.464 12.003 1.00 74.69 81 GLU A C 1
ATOM 677 O O . GLU A 1 81 ? 1.904 11.363 11.336 1.00 74.69 81 GLU A O 1
ATOM 682 N N . SER A 1 82 ? 3.324 9.640 11.478 1.00 68.75 82 SER A N 1
ATOM 683 C CA . SER A 1 82 ? 3.839 9.784 10.107 1.00 68.75 82 SER A CA 1
ATOM 684 C C . SER A 1 82 ? 2.782 9.528 9.025 1.00 68.75 82 SER A C 1
ATOM 686 O O . SER A 1 82 ? 2.995 9.869 7.865 1.00 68.75 82 SER A O 1
ATOM 688 N N . LEU A 1 83 ? 1.665 8.877 9.366 1.00 72.56 83 LEU A N 1
ATOM 689 C CA . LEU A 1 83 ? 0.517 8.700 8.476 1.00 72.56 83 LEU A CA 1
ATOM 690 C C . LEU A 1 83 ? -0.399 9.934 8.511 1.00 72.56 83 LEU A C 1
ATOM 692 O O . LEU A 1 83 ? -0.892 10.356 7.467 1.00 72.56 83 LEU A O 1
ATOM 696 N N . GLU A 1 84 ? -0.615 10.510 9.693 1.00 71.56 84 GLU A N 1
ATOM 697 C CA . GLU A 1 84 ? -1.433 11.705 9.908 1.00 71.56 84 GLU A CA 1
ATOM 698 C C . GLU A 1 84 ? -0.812 12.943 9.249 1.00 71.56 84 GLU A C 1
ATOM 700 O O . GLU A 1 84 ? -1.510 13.626 8.492 1.00 71.56 84 GLU A O 1
ATOM 705 N N . GLU A 1 85 ? 0.499 13.166 9.430 1.00 67.69 85 GLU A N 1
ATOM 706 C CA . GLU A 1 85 ? 1.258 14.250 8.778 1.00 67.69 85 GLU A CA 1
ATOM 707 C C . GLU A 1 85 ? 1.057 14.260 7.251 1.00 67.69 85 GLU A C 1
ATOM 709 O O . GLU A 1 85 ? 0.954 15.315 6.629 1.00 67.69 85 GLU A O 1
ATOM 714 N N . GLU A 1 86 ? 0.905 13.083 6.643 1.00 61.16 86 GLU A N 1
ATOM 715 C CA . GLU A 1 86 ? 0.739 12.927 5.195 1.00 61.16 86 GLU A CA 1
ATOM 716 C C . GLU A 1 86 ? -0.677 13.142 4.683 1.00 61.16 86 GLU A C 1
ATOM 718 O O . GLU A 1 86 ? -0.882 13.387 3.494 1.00 61.16 86 GLU A O 1
ATOM 723 N N . THR A 1 87 ? -1.667 13.043 5.562 1.00 63.78 87 THR A N 1
ATOM 724 C CA . THR A 1 87 ? -3.057 13.352 5.210 1.00 63.78 87 THR A CA 1
ATOM 725 C C . THR A 1 87 ? -3.406 14.821 5.410 1.00 63.78 87 THR A C 1
ATOM 727 O O . THR A 1 87 ? -4.395 15.287 4.844 1.00 63.78 87 THR A O 1
ATOM 730 N N . GLN A 1 88 ? -2.585 15.561 6.160 1.00 58.47 88 GLN A N 1
ATOM 731 C CA . GLN A 1 88 ? -2.830 16.963 6.499 1.00 58.47 88 GLN A CA 1
ATOM 732 C C . GLN A 1 88 ? -2.359 17.960 5.418 1.00 58.47 88 GLN A C 1
ATOM 734 O O . GLN A 1 88 ? -2.722 19.131 5.469 1.00 58.47 88 GLN A O 1
ATOM 739 N N . ASP A 1 89 ? -1.643 17.503 4.386 1.00 53.56 89 ASP A N 1
ATOM 740 C CA . ASP A 1 89 ? -1.103 18.314 3.274 1.00 53.56 89 ASP A CA 1
ATOM 741 C C . ASP A 1 89 ? -2.176 18.682 2.212 1.00 53.56 89 ASP A C 1
ATOM 743 O O . ASP A 1 89 ? -1.936 18.675 1.005 1.00 53.56 89 ASP A O 1
ATOM 747 N N . SER A 1 90 ? -3.425 18.916 2.638 1.00 51.12 90 SER A N 1
ATOM 748 C CA . SER A 1 90 ? -4.539 19.247 1.731 1.00 51.12 90 SER A CA 1
ATOM 749 C C . SER A 1 90 ? -5.592 20.181 2.333 1.00 51.12 90 SER A C 1
ATOM 751 O O . SER A 1 90 ? -6.790 20.039 2.079 1.00 51.12 90 SER A O 1
ATOM 753 N N . SER A 1 91 ? -5.181 21.166 3.133 1.00 48.97 91 SER A N 1
ATOM 754 C CA . SER A 1 91 ? -6.088 22.228 3.579 1.00 48.97 91 SER A CA 1
ATOM 755 C C . SER A 1 91 ? -5.366 23.563 3.747 1.00 48.97 91 SER A C 1
ATOM 757 O O . SER A 1 91 ? -4.366 23.641 4.451 1.00 48.97 91 SER A O 1
ATOM 759 N N . ASP A 1 92 ? -5.971 24.587 3.142 1.00 48.16 92 ASP A N 1
ATOM 760 C CA . ASP A 1 92 ? -5.745 26.027 3.325 1.00 48.16 92 ASP A CA 1
ATOM 761 C C . ASP A 1 92 ? -4.761 26.754 2.388 1.00 48.16 92 ASP A C 1
ATOM 763 O O . ASP A 1 92 ? -3.843 27.442 2.815 1.00 48.16 92 ASP A O 1
ATOM 767 N N . GLU A 1 93 ? -5.055 26.728 1.084 1.00 52.06 93 GLU A N 1
ATOM 768 C CA . GLU A 1 93 ? -4.834 27.926 0.260 1.00 52.06 93 GLU A CA 1
ATOM 769 C C . GLU A 1 93 ? -6.129 28.756 0.321 1.00 52.06 93 GLU A C 1
ATOM 771 O O . GLU A 1 93 ? -6.970 28.705 -0.581 1.00 52.06 93 GLU A O 1
ATOM 776 N N . SER A 1 94 ? -6.343 29.445 1.448 1.00 42.97 94 SER A N 1
ATOM 777 C CA . SER A 1 94 ? -7.375 30.478 1.561 1.00 42.97 94 SER A CA 1
ATOM 778 C C . SER A 1 94 ? -7.121 31.567 0.521 1.00 42.97 94 SER A C 1
ATOM 780 O O . SER A 1 94 ? -6.160 32.335 0.602 1.00 42.97 94 SER A O 1
ATOM 782 N N . ASP A 1 95 ? -8.028 31.607 -0.449 1.00 53.50 95 ASP A N 1
ATOM 783 C CA . ASP A 1 95 ? -8.210 32.623 -1.476 1.00 53.50 95 ASP A CA 1
ATOM 784 C C . ASP A 1 95 ? -8.125 34.034 -0.868 1.00 53.50 95 ASP A C 1
ATOM 786 O O . ASP A 1 95 ? -9.043 34.516 -0.205 1.00 53.50 95 ASP A O 1
ATOM 790 N N . SER A 1 96 ? -6.975 34.683 -1.044 1.00 51.06 96 SER A N 1
ATOM 791 C CA . SER A 1 96 ? -6.782 36.095 -0.716 1.00 51.06 96 SER A CA 1
ATOM 792 C C . SER A 1 96 ? -6.766 36.885 -2.018 1.00 51.06 96 SER A C 1
ATOM 794 O O . SER A 1 96 ? -5.719 37.145 -2.615 1.00 51.06 96 SER A O 1
ATOM 796 N N . GLU A 1 97 ? -7.962 37.242 -2.478 1.00 65.25 97 GLU A N 1
ATOM 797 C CA . GLU A 1 97 ? -8.177 38.186 -3.568 1.00 65.25 97 GLU A CA 1
ATOM 798 C C . GLU A 1 97 ? -7.727 39.603 -3.148 1.00 65.25 97 GLU A C 1
ATOM 800 O O . GLU A 1 97 ? -8.525 40.383 -2.634 1.00 65.25 97 GLU A O 1
ATOM 805 N N . GLU A 1 98 ? -6.472 39.999 -3.409 1.00 51.84 98 GLU A N 1
ATOM 806 C CA . GLU A 1 98 ? -6.058 41.413 -3.307 1.00 51.84 98 GLU A CA 1
ATOM 807 C C . GLU A 1 98 ? -5.215 41.916 -4.502 1.00 51.84 98 GLU A C 1
ATOM 809 O O . GLU A 1 98 ? -4.007 41.747 -4.608 1.00 51.84 98 GLU A O 1
ATOM 814 N N . GLN A 1 99 ? -5.940 42.584 -5.405 1.00 53.69 99 GLN A N 1
ATOM 815 C CA . GLN A 1 99 ? -5.649 43.843 -6.108 1.00 53.69 99 GLN A CA 1
ATOM 816 C C . GLN A 1 99 ? -4.334 44.106 -6.889 1.00 53.69 99 GLN A C 1
ATOM 818 O O . GLN A 1 99 ? -3.256 44.319 -6.352 1.00 53.69 99 GLN A O 1
ATOM 823 N N . ARG A 1 100 ? -4.595 44.465 -8.165 1.00 54.81 100 ARG A N 1
ATOM 824 C CA . ARG A 1 100 ? -3.964 45.514 -9.000 1.00 54.81 100 ARG A CA 1
ATOM 825 C C . ARG A 1 100 ? -2.570 45.228 -9.553 1.00 54.81 100 ARG A C 1
ATOM 827 O O . ARG A 1 100 ? -1.592 45.455 -8.877 1.00 54.81 100 ARG A O 1
ATOM 834 N N . HIS A 1 101 ? -2.490 45.006 -10.867 1.00 41.50 101 HIS A N 1
ATOM 835 C CA . HIS A 1 101 ? -1.594 45.767 -11.754 1.00 41.50 101 HIS A CA 1
ATOM 836 C C . HIS A 1 101 ? -2.041 45.577 -13.216 1.00 41.50 101 HIS A C 1
ATOM 838 O O . HIS A 1 101 ? -1.745 44.579 -13.868 1.00 41.50 101 HIS A O 1
ATOM 844 N N . ARG A 1 102 ? -2.802 46.547 -13.742 1.00 53.97 102 ARG A N 1
ATOM 845 C CA . ARG A 1 102 ? -3.109 46.639 -15.175 1.00 53.97 102 ARG A CA 1
ATOM 846 C C . ARG A 1 102 ? -1.962 47.389 -15.848 1.00 53.97 102 ARG A C 1
ATOM 848 O O . ARG A 1 102 ? -1.799 48.589 -15.644 1.00 53.97 102 ARG A O 1
ATOM 855 N N . ASN A 1 103 ? -1.174 46.660 -16.629 1.00 56.75 103 ASN A N 1
ATOM 856 C CA . ASN A 1 103 ? -0.159 47.194 -17.533 1.00 56.75 103 ASN A CA 1
ATOM 857 C C . ASN A 1 103 ? -0.781 48.144 -18.567 1.00 56.75 103 ASN A C 1
ATOM 859 O O . ASN A 1 103 ? -1.843 47.845 -19.111 1.00 56.75 103 ASN A O 1
ATOM 863 N N . SER A 1 104 ? -0.058 49.200 -18.943 1.00 58.53 104 SER A N 1
ATOM 864 C CA . SER A 1 104 ? -0.042 49.632 -20.343 1.00 58.53 104 SER A CA 1
ATOM 865 C C . SER A 1 104 ? 1.241 50.391 -20.657 1.00 58.53 104 SER A C 1
ATOM 867 O O . SER A 1 104 ? 1.414 51.554 -20.308 1.00 58.53 104 SER A O 1
ATOM 869 N N . TRP A 1 105 ? 2.137 49.698 -21.350 1.00 54.34 105 TRP A N 1
ATOM 870 C CA . TRP A 1 105 ? 3.151 50.308 -22.192 1.00 54.34 105 TRP A CA 1
ATOM 871 C C . TRP A 1 105 ?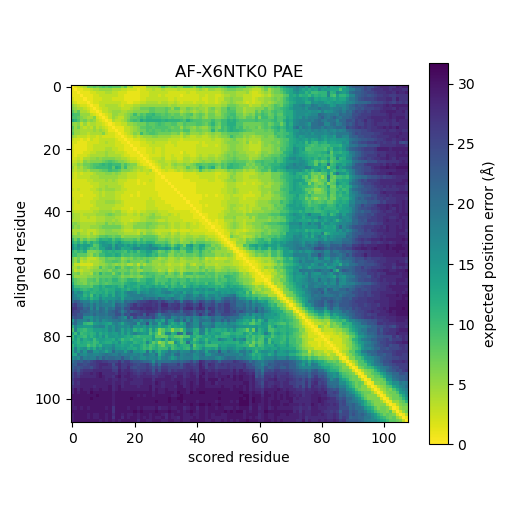 2.458 51.076 -23.318 1.00 54.34 105 TRP A C 1
ATOM 873 O O . TRP A 1 105 ? 1.584 50.509 -23.968 1.00 54.34 105 TRP A O 1
ATOM 883 N N . GLN A 1 106 ? 2.900 52.297 -23.618 1.00 53.81 106 GLN A N 1
ATOM 884 C CA . GLN A 1 106 ? 2.971 52.761 -25.003 1.00 53.81 106 GLN A CA 1
ATOM 885 C C . GLN A 1 106 ? 3.977 53.908 -25.145 1.00 53.81 106 GLN A C 1
ATOM 887 O O . GLN A 1 106 ? 3.867 54.955 -24.517 1.00 53.81 106 GLN A O 1
ATOM 892 N N . LYS A 1 107 ? 4.986 53.629 -25.974 1.00 43.59 107 LYS A N 1
ATOM 893 C CA . LYS A 1 107 ? 5.913 54.573 -26.596 1.00 43.59 107 LYS A CA 1
ATOM 894 C C . LYS A 1 107 ? 5.149 55.522 -27.529 1.00 43.59 107 LYS A C 1
ATOM 896 O O . LYS A 1 107 ? 4.354 55.021 -28.324 1.00 43.59 107 LYS A O 1
ATOM 901 N N . ALA A 1 108 ? 5.500 56.805 -27.514 1.00 45.50 108 ALA A N 1
ATOM 902 C CA . ALA A 1 108 ? 5.851 57.623 -28.685 1.00 45.50 108 ALA A CA 1
ATOM 903 C C . ALA A 1 108 ? 6.417 58.960 -28.192 1.00 45.50 108 ALA A C 1
ATOM 905 O O . ALA A 1 108 ? 5.719 59.616 -27.390 1.00 45.50 108 ALA A O 1
#

Solvent-accessible surface area (backbone atoms only — not comparable to full-atom values): 7434 Å² total; per-residue (Å²): 116,47,79,47,75,50,83,87,82,81,63,92,46,77,92,67,40,55,68,50,79,46,79,63,94,60,92,38,53,69,57,50,53,53,48,50,35,66,75,38,36,88,84,40,72,70,53,83,37,79,89,47,101,56,88,73,79,59,63,53,76,80,50,45,59,52,45,73,75,38,90,80,75,75,84,72,59,84,48,42,66,64,52,48,64,67,67,60,83,77,77,80,88,74,85,75,92,74,85,87,84,86,84,78,91,79,90,134

Radius of gyration: 20.96 Å; Cα contacts (8 Å, |Δi|>4): 78; chains: 1; bounding box: 32×72×42 Å

pLDDT: mean 70.89, std 15.54, range [39.09, 92.12]

Organism: Reticulomyxa filosa (NCBI:txid46433)